Protein AF-A0A1V6UHQ2-F1 (afdb_monomer_lite)

Structure (mmCIF, N/CA/C/O backbone):
data_AF-A0A1V6UHQ2-F1
#
_entry.id   AF-A0A1V6UHQ2-F1
#
loop_
_atom_site.group_PDB
_atom_site.id
_atom_site.type_symbol
_atom_site.label_atom_id
_atom_site.label_alt_id
_atom_site.label_comp_id
_atom_site.label_asym_id
_atom_site.label_entity_id
_atom_site.label_seq_id
_atom_site.pdbx_PDB_ins_code
_atom_site.Cartn_x
_atom_site.Cartn_y
_atom_site.Cartn_z
_atom_site.occupancy
_atom_site.B_iso_or_equiv
_atom_site.auth_seq_id
_atom_site.auth_comp_id
_atom_site.auth_asym_id
_atom_site.auth_atom_id
_atom_site.pdbx_PDB_model_num
ATOM 1 N N . MET A 1 1 ? 16.441 9.056 -18.771 1.00 58.69 1 MET A N 1
ATOM 2 C CA . MET A 1 1 ? 16.813 8.701 -17.380 1.00 58.69 1 MET A CA 1
ATOM 3 C C . MET A 1 1 ? 15.833 9.233 -16.331 1.00 58.69 1 MET A C 1
ATOM 5 O O . MET A 1 1 ? 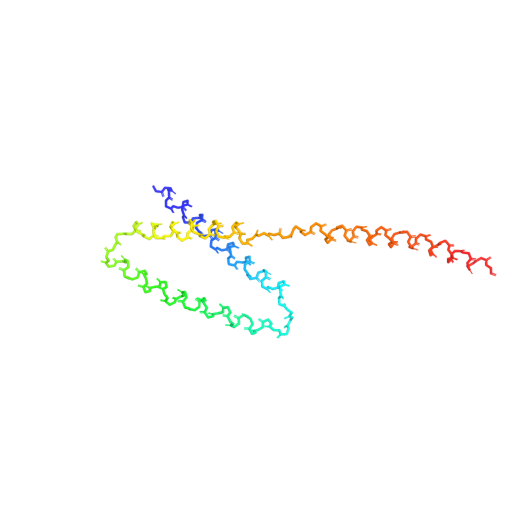15.504 8.477 -15.429 1.00 58.69 1 MET A O 1
ATOM 9 N N . GLY A 1 2 ? 15.280 10.449 -16.460 1.00 74.25 2 GLY A N 1
ATOM 10 C CA . GLY A 1 2 ? 14.317 10.991 -15.479 1.00 74.25 2 GLY A CA 1
ATOM 11 C C . GLY A 1 2 ? 13.002 10.206 -15.317 1.00 74.25 2 GLY A C 1
ATOM 12 O O . GLY A 1 2 ? 12.503 10.077 -14.206 1.00 74.25 2 GLY A O 1
ATOM 13 N N . THR A 1 3 ? 12.472 9.599 -16.383 1.00 75.50 3 THR A N 1
ATOM 14 C CA . THR A 1 3 ? 11.174 8.892 -16.360 1.00 75.50 3 THR A CA 1
ATOM 15 C C . THR A 1 3 ? 11.133 7.699 -15.397 1.00 75.50 3 THR A C 1
ATOM 17 O O . THR A 1 3 ? 10.115 7.464 -14.755 1.00 75.50 3 THR A O 1
ATOM 20 N N . ILE A 1 4 ? 12.239 6.959 -15.256 1.00 78.56 4 ILE A N 1
ATOM 21 C CA . ILE A 1 4 ? 12.312 5.795 -14.357 1.00 78.56 4 ILE A CA 1
ATOM 22 C C . ILE A 1 4 ? 12.332 6.252 -12.889 1.00 78.56 4 ILE A C 1
ATOM 24 O O . ILE A 1 4 ? 11.714 5.624 -12.035 1.00 78.56 4 ILE A O 1
ATOM 28 N N . ILE A 1 5 ? 13.014 7.366 -12.606 1.00 81.81 5 ILE A N 1
ATOM 29 C CA . ILE A 1 5 ? 13.131 7.944 -11.261 1.00 81.81 5 ILE A CA 1
ATOM 30 C C . ILE A 1 5 ? 11.777 8.497 -10.817 1.00 81.81 5 ILE A C 1
ATOM 32 O O . ILE A 1 5 ? 11.299 8.143 -9.744 1.00 81.81 5 ILE A O 1
ATOM 36 N N . VAL A 1 6 ? 11.115 9.283 -11.672 1.00 82.81 6 VAL A N 1
ATOM 37 C CA . VAL A 1 6 ? 9.765 9.805 -11.400 1.00 82.81 6 VAL A CA 1
ATOM 38 C C . VAL A 1 6 ? 8.775 8.658 -11.177 1.00 82.81 6 VAL A C 1
ATOM 40 O O . VAL A 1 6 ? 8.005 8.696 -10.222 1.00 82.81 6 VAL A O 1
ATOM 43 N N . GLY A 1 7 ? 8.846 7.596 -11.989 1.00 79.50 7 GLY A N 1
ATOM 44 C CA . GLY A 1 7 ? 8.021 6.401 -11.799 1.00 79.50 7 GLY A CA 1
ATOM 45 C C . GLY A 1 7 ? 8.259 5.700 -10.457 1.00 79.50 7 GLY A C 1
ATOM 46 O O . GLY A 1 7 ? 7.303 5.291 -9.804 1.00 79.50 7 GLY A O 1
ATOM 47 N N . ARG A 1 8 ? 9.515 5.599 -10.003 1.00 80.62 8 ARG A N 1
ATOM 48 C CA . ARG A 1 8 ? 9.866 5.001 -8.701 1.00 80.62 8 ARG A CA 1
ATOM 49 C C . ARG A 1 8 ? 9.407 5.854 -7.520 1.00 80.62 8 ARG A C 1
ATOM 51 O O . ARG A 1 8 ? 8.898 5.300 -6.551 1.00 80.62 8 ARG A O 1
ATOM 58 N N . VAL A 1 9 ? 9.541 7.176 -7.618 1.00 85.62 9 VAL A N 1
ATOM 59 C CA . VAL A 1 9 ? 9.057 8.113 -6.592 1.00 85.62 9 VAL A CA 1
ATOM 60 C C . VAL A 1 9 ? 7.539 8.014 -6.461 1.00 85.62 9 VAL A C 1
ATOM 62 O O . VAL A 1 9 ? 7.025 7.864 -5.356 1.00 85.62 9 VAL A O 1
ATOM 65 N N . LEU A 1 10 ? 6.822 8.020 -7.586 1.00 83.56 10 LEU A N 1
ATOM 66 C CA . LEU A 1 10 ? 5.362 7.968 -7.596 1.00 83.56 10 LEU A CA 1
ATOM 67 C C . LEU A 1 10 ? 4.826 6.608 -7.118 1.00 83.56 10 LEU A C 1
ATOM 69 O O . LEU A 1 10 ? 3.871 6.560 -6.345 1.00 83.56 10 LEU A O 1
ATOM 73 N N . GLN A 1 11 ? 5.480 5.508 -7.506 1.00 78.31 11 GLN A N 1
ATOM 74 C CA . GLN A 1 11 ? 5.153 4.166 -7.016 1.00 78.31 11 GLN A CA 1
ATOM 75 C C . GLN A 1 11 ? 5.386 4.038 -5.504 1.00 78.31 11 GLN A C 1
ATOM 77 O O . GLN A 1 11 ? 4.536 3.488 -4.807 1.00 78.31 11 GLN A O 1
ATOM 82 N N . GLY A 1 12 ? 6.507 4.555 -4.992 1.00 82.50 12 GLY A N 1
ATOM 83 C CA . GLY A 1 12 ? 6.808 4.534 -3.559 1.00 82.50 12 GLY A CA 1
ATOM 84 C C . GLY A 1 12 ? 5.807 5.352 -2.744 1.00 82.50 12 GLY A C 1
ATOM 85 O O . GLY A 1 12 ? 5.324 4.885 -1.715 1.00 82.50 12 GLY A O 1
ATOM 86 N N . PHE A 1 13 ? 5.433 6.532 -3.244 1.00 87.50 13 PHE A N 1
ATOM 87 C CA . PHE A 1 13 ? 4.457 7.399 -2.586 1.00 87.50 13 PHE A CA 1
ATOM 88 C C . PHE A 1 13 ? 3.063 6.760 -2.528 1.00 87.50 13 PHE A C 1
ATOM 90 O O . PHE A 1 13 ? 2.417 6.773 -1.482 1.00 87.50 13 PHE A O 1
ATOM 97 N N . GLY A 1 14 ? 2.620 6.144 -3.629 1.00 82.81 14 GLY A N 1
ATOM 98 C CA . GLY A 1 14 ? 1.345 5.428 -3.675 1.00 82.81 14 GLY A CA 1
ATOM 99 C C . GLY A 1 14 ? 1.325 4.188 -2.778 1.00 82.81 14 GLY A C 1
ATOM 100 O O . GLY A 1 14 ? 0.399 4.021 -1.991 1.00 82.81 14 GLY A O 1
ATOM 101 N N . GLY A 1 15 ? 2.357 3.342 -2.860 1.00 83.69 15 GLY A N 1
ATOM 102 C CA . GLY A 1 15 ? 2.434 2.105 -2.078 1.00 83.69 15 GLY A CA 1
ATOM 103 C C . GLY A 1 15 ? 2.484 2.357 -0.571 1.00 83.69 15 GLY A C 1
ATOM 104 O O . GLY A 1 15 ? 1.693 1.781 0.171 1.00 83.69 15 GLY A O 1
ATOM 105 N N . GLY A 1 16 ? 3.358 3.265 -0.124 1.00 85.12 16 GLY A N 1
ATOM 106 C CA . GLY A 1 16 ? 3.478 3.602 1.296 1.00 85.12 16 GLY A CA 1
ATOM 107 C C . GLY A 1 16 ? 2.245 4.322 1.845 1.00 85.12 16 GLY A C 1
ATOM 108 O O . GLY A 1 16 ? 1.792 4.013 2.942 1.00 85.12 16 GLY A O 1
ATOM 109 N N . GLY A 1 17 ? 1.659 5.247 1.076 1.00 85.38 17 GLY A N 1
ATOM 110 C CA . GLY A 1 17 ? 0.461 5.973 1.504 1.00 85.38 17 GLY A CA 1
ATOM 111 C C . GLY A 1 17 ? -0.749 5.060 1.708 1.00 85.38 17 GLY A C 1
ATOM 112 O O . GLY A 1 17 ? -1.470 5.212 2.691 1.00 85.38 17 GLY A O 1
ATOM 113 N N . ILE A 1 18 ? -0.952 4.087 0.815 1.00 83.56 18 ILE A N 1
ATOM 114 C CA . ILE A 1 18 ? -2.058 3.126 0.923 1.00 83.56 18 ILE A CA 1
ATOM 115 C C . ILE A 1 18 ? -1.858 2.194 2.121 1.00 83.56 18 ILE A C 1
ATOM 117 O O . ILE A 1 18 ? -2.799 2.005 2.890 1.00 83.56 18 ILE A O 1
ATOM 121 N N . ASP A 1 19 ? -0.653 1.652 2.309 1.00 84.19 19 ASP A N 1
ATOM 122 C CA . ASP A 1 19 ? -0.367 0.732 3.417 1.00 84.19 19 ASP A CA 1
ATOM 123 C C . ASP A 1 19 ? -0.609 1.394 4.785 1.00 84.19 19 ASP A C 1
ATOM 125 O O . ASP A 1 19 ? -1.295 0.841 5.648 1.00 84.19 19 ASP A O 1
ATOM 129 N N . LEU A 1 20 ? -0.160 2.646 4.942 1.00 87.94 20 LEU A N 1
ATOM 130 C CA . LEU A 1 20 ? -0.408 3.428 6.154 1.00 87.94 20 LEU A CA 1
ATOM 131 C C . LEU A 1 20 ? -1.894 3.741 6.360 1.00 87.94 20 LEU A C 1
ATOM 133 O O . LEU A 1 20 ? -2.397 3.603 7.474 1.00 87.94 20 LEU A O 1
ATOM 137 N N . LEU A 1 21 ? -2.617 4.141 5.308 1.00 84.56 21 LEU A N 1
ATOM 138 C CA . LEU A 1 21 ? -4.054 4.422 5.405 1.00 84.56 21 LEU A CA 1
ATOM 139 C C . LEU A 1 21 ? -4.847 3.186 5.841 1.00 84.56 21 LEU A C 1
ATOM 141 O O . LEU A 1 21 ? -5.746 3.308 6.672 1.00 84.56 21 LEU A O 1
ATOM 145 N N . VAL A 1 22 ? -4.500 2.001 5.330 1.00 82.88 22 VAL A N 1
ATOM 146 C CA . VAL A 1 22 ? -5.134 0.737 5.734 1.00 82.88 22 VAL A CA 1
ATOM 147 C C . VAL A 1 22 ? -4.920 0.474 7.224 1.00 82.88 22 VAL A C 1
ATOM 149 O O . VAL A 1 22 ? -5.881 0.165 7.928 1.00 82.88 22 VAL A O 1
ATOM 152 N N . GLN A 1 23 ? -3.695 0.648 7.725 1.00 82.62 23 GLN A N 1
ATOM 153 C CA . GLN A 1 23 ? -3.398 0.462 9.149 1.00 82.62 23 GLN A CA 1
ATOM 154 C C . GLN A 1 23 ? -4.131 1.478 10.038 1.00 82.62 23 GLN A C 1
ATOM 156 O O . GLN A 1 23 ? -4.607 1.114 11.113 1.00 82.62 23 GLN A O 1
ATOM 161 N N . VAL A 1 24 ? -4.263 2.732 9.589 1.00 85.69 24 VAL A N 1
ATOM 162 C CA . VAL A 1 24 ? -5.002 3.782 10.311 1.00 85.69 24 VAL A CA 1
ATOM 163 C C . VAL A 1 24 ? -6.498 3.475 10.367 1.00 85.69 24 VAL A C 1
ATOM 165 O O . VAL A 1 24 ? -7.082 3.536 11.444 1.00 85.69 24 VAL A O 1
ATOM 168 N N . ILE A 1 25 ? -7.115 3.103 9.241 1.00 82.69 25 ILE A N 1
ATOM 169 C CA . ILE A 1 25 ? -8.540 2.736 9.196 1.00 82.69 25 ILE A CA 1
ATOM 170 C C . ILE A 1 25 ? -8.801 1.519 10.085 1.00 82.69 25 ILE A C 1
ATOM 172 O O . ILE A 1 25 ? -9.770 1.499 10.837 1.00 82.69 25 ILE A O 1
ATOM 176 N N . LEU A 1 26 ? -7.919 0.518 10.041 1.00 78.44 26 LEU A N 1
ATOM 177 C CA . LEU A 1 26 ? -8.036 -0.656 10.899 1.00 78.44 26 LEU A CA 1
ATOM 178 C C . LEU A 1 26 ? -7.945 -0.271 12.381 1.00 78.44 26 LEU A C 1
ATOM 180 O O . LEU A 1 26 ? -8.746 -0.740 13.182 1.00 78.44 26 LEU A O 1
ATOM 184 N N . ALA A 1 27 ? -7.010 0.613 12.737 1.00 77.69 27 ALA A N 1
ATOM 185 C CA . ALA A 1 27 ? -6.852 1.098 14.103 1.00 77.69 27 ALA A CA 1
ATOM 186 C C . ALA A 1 27 ? -8.066 1.895 14.610 1.00 77.69 27 ALA A C 1
ATOM 188 O O . ALA A 1 27 ? -8.335 1.849 15.807 1.00 77.69 27 ALA A O 1
ATOM 189 N N . ASP A 1 28 ? -8.780 2.596 13.726 1.00 78.75 28 ASP A N 1
ATOM 190 C CA . ASP A 1 28 ? -10.024 3.309 14.049 1.00 78.75 28 ASP A CA 1
ATOM 191 C C . ASP A 1 28 ? -11.226 2.352 14.170 1.00 78.75 28 ASP A C 1
ATOM 193 O O . ASP A 1 28 ? -12.125 2.568 14.979 1.00 78.75 28 ASP A O 1
ATOM 197 N N . MET A 1 29 ? -11.231 1.255 13.403 1.00 74.00 29 MET A N 1
ATOM 198 C CA . MET A 1 29 ? -12.307 0.259 13.433 1.00 74.00 29 MET A CA 1
ATOM 199 C C . MET A 1 29 ? -12.201 -0.761 14.577 1.00 74.00 29 MET A C 1
ATOM 201 O O . MET A 1 29 ? -13.232 -1.263 15.021 1.00 74.00 29 MET A O 1
ATOM 205 N N . THR A 1 30 ? -10.996 -1.112 15.040 1.00 65.62 30 THR A N 1
ATOM 206 C CA . THR A 1 30 ? -10.803 -2.170 16.052 1.00 65.62 30 THR A CA 1
ATOM 207 C C . THR A 1 30 ? -10.636 -1.606 17.465 1.00 65.62 30 THR A C 1
ATOM 209 O O . THR A 1 30 ? -9.739 -0.800 17.716 1.00 65.62 30 THR A O 1
ATOM 212 N N . THR A 1 31 ? -11.429 -2.092 18.418 1.00 59.78 31 THR A N 1
ATOM 213 C CA . THR A 1 31 ? -11.265 -1.851 19.863 1.00 59.78 31 THR A CA 1
ATOM 214 C C . THR A 1 31 ? -10.025 -2.572 20.429 1.00 59.78 31 THR A C 1
ATOM 216 O O . THR A 1 31 ? -9.568 -3.579 19.888 1.00 59.78 31 THR A O 1
ATOM 219 N N . LEU A 1 32 ? -9.455 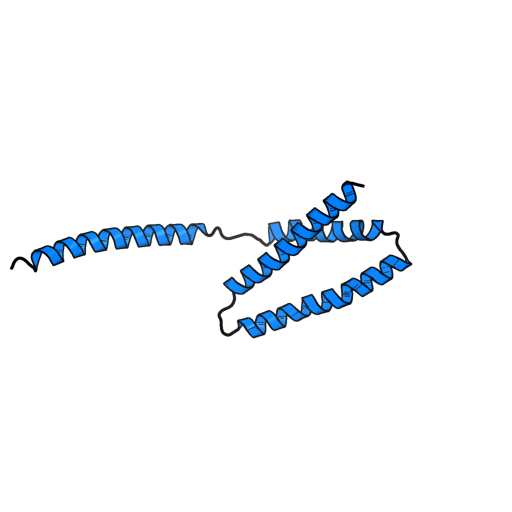-2.049 21.529 1.00 59.38 32 LEU A N 1
ATOM 220 C CA . LEU A 1 32 ? -8.156 -2.442 22.124 1.00 59.38 32 LEU A CA 1
ATOM 221 C C . LEU A 1 32 ? -7.956 -3.953 22.372 1.00 59.38 32 LEU A C 1
ATOM 223 O O . LEU A 1 32 ? -6.813 -4.404 22.386 1.00 59.38 32 LEU A O 1
ATOM 227 N N . GLU A 1 33 ? -9.031 -4.719 22.548 1.00 65.12 33 GLU A N 1
ATOM 228 C CA . GLU A 1 33 ? -8.987 -6.141 22.912 1.00 65.12 33 GLU A CA 1
ATOM 229 C C . GLU A 1 33 ? -8.797 -7.078 21.703 1.00 65.12 33 GLU A C 1
ATOM 231 O O . GLU A 1 33 ? -8.072 -8.066 21.792 1.00 65.12 33 GLU A O 1
ATOM 236 N N . GLU A 1 34 ? -9.345 -6.739 20.530 1.00 66.75 34 GLU A N 1
ATOM 237 C CA . GLU A 1 34 ? -9.261 -7.590 19.327 1.00 66.75 34 GLU A CA 1
ATOM 238 C C . GLU A 1 34 ? -8.105 -7.207 18.387 1.00 66.75 34 GLU A C 1
ATOM 240 O O . GLU A 1 34 ? -7.807 -7.910 17.416 1.00 66.75 34 GLU A O 1
ATOM 245 N N . ARG A 1 35 ? -7.418 -6.096 18.677 1.00 62.69 35 ARG A N 1
ATOM 246 C CA . ARG A 1 35 ? -6.376 -5.502 17.826 1.00 62.69 35 ARG A CA 1
ATOM 247 C C . ARG A 1 35 ? -5.254 -6.489 17.476 1.00 62.69 35 ARG A C 1
ATOM 249 O O . ARG A 1 35 ? -4.774 -6.487 16.349 1.00 62.69 35 ARG A O 1
ATOM 256 N N . SER A 1 36 ? -4.874 -7.364 18.409 1.00 65.06 36 SER A N 1
ATOM 257 C CA . SER A 1 36 ? -3.871 -8.422 18.187 1.00 65.06 36 SER A CA 1
ATOM 258 C C . SER A 1 36 ? -4.342 -9.470 17.168 1.00 65.06 36 SER A C 1
ATOM 260 O O . SER A 1 36 ? -3.611 -9.819 16.240 1.00 65.06 36 SER A O 1
ATOM 262 N N . THR A 1 37 ? -5.594 -9.917 17.281 1.00 75.50 37 THR A N 1
ATOM 263 C CA . THR A 1 37 ? -6.183 -10.933 16.399 1.00 75.50 37 THR A CA 1
ATOM 264 C C . THR A 1 37 ? -6.353 -10.404 14.975 1.00 75.50 37 THR A C 1
ATOM 266 O O . THR A 1 37 ? -6.004 -11.093 14.014 1.00 75.50 37 THR A O 1
ATOM 269 N N . TYR A 1 38 ? -6.813 -9.158 14.819 1.00 70.88 38 TYR A N 1
ATOM 270 C CA . TYR A 1 38 ? -6.956 -8.529 13.500 1.00 70.88 38 TYR A CA 1
ATOM 271 C C . TYR A 1 38 ? -5.613 -8.218 12.837 1.00 70.88 38 TYR A C 1
ATOM 273 O O . TYR A 1 38 ? -5.469 -8.423 11.631 1.00 70.88 38 TYR A O 1
ATOM 281 N N . LEU A 1 39 ? -4.608 -7.786 13.603 1.00 74.25 39 LEU A N 1
ATOM 282 C CA . LEU A 1 39 ? -3.249 -7.623 13.079 1.00 74.25 39 LEU A CA 1
ATOM 283 C C . LEU A 1 39 ? -2.646 -8.970 12.651 1.00 74.25 39 LEU A C 1
ATOM 285 O O . LEU A 1 39 ? -1.992 -9.039 11.610 1.00 74.25 39 LEU A O 1
ATOM 289 N N . GLY A 1 40 ? -2.924 -10.049 13.389 1.00 77.06 40 GLY A N 1
ATOM 290 C CA . GLY A 1 40 ? -2.542 -11.411 13.008 1.00 77.06 40 GLY A CA 1
ATOM 291 C C . GLY A 1 40 ? -3.202 -11.880 11.707 1.00 77.06 40 GLY A C 1
ATOM 292 O O . GLY A 1 40 ? -2.531 -12.438 10.841 1.00 77.06 40 GLY A O 1
ATOM 293 N N . LEU A 1 41 ? -4.493 -11.593 11.518 1.00 79.50 41 LEU A N 1
ATOM 294 C CA . LEU A 1 41 ? -5.212 -11.902 10.274 1.00 79.50 41 LEU A CA 1
ATOM 295 C C . LEU A 1 41 ? -4.681 -11.099 9.079 1.00 79.50 41 LEU A C 1
ATOM 297 O O . LEU A 1 41 ? -4.529 -11.656 7.993 1.00 79.50 41 LEU A O 1
ATOM 301 N N . MET A 1 42 ? -4.340 -9.823 9.275 1.00 80.31 42 MET A N 1
ATOM 302 C CA . MET A 1 42 ? -3.737 -8.981 8.232 1.00 80.31 42 MET A CA 1
ATOM 303 C C . MET A 1 42 ? -2.308 -9.400 7.864 1.00 80.31 42 MET A C 1
ATOM 305 O O . MET A 1 42 ? -1.858 -9.140 6.748 1.00 80.31 42 MET A O 1
ATOM 309 N N . ALA A 1 43 ? -1.594 -10.096 8.751 1.00 82.06 43 ALA A N 1
ATOM 310 C CA . ALA A 1 43 ? -0.270 -10.623 8.439 1.00 82.06 43 ALA A CA 1
ATOM 311 C C . ALA A 1 43 ? -0.312 -11.744 7.384 1.00 82.06 43 ALA A C 1
ATOM 313 O O . ALA A 1 43 ? 0.665 -11.931 6.663 1.00 82.06 43 ALA A O 1
ATOM 314 N N . ILE A 1 44 ? -1.437 -12.459 7.249 1.00 86.81 44 ILE A N 1
ATOM 315 C CA . ILE A 1 44 ? -1.601 -13.565 6.292 1.00 86.81 44 ILE A CA 1
ATOM 316 C C . ILE A 1 44 ? -1.452 -13.085 4.836 1.00 86.81 44 ILE A C 1
ATOM 318 O O . ILE A 1 44 ? -0.550 -13.573 4.151 1.00 86.81 44 ILE A O 1
ATOM 322 N N . PRO A 1 45 ? -2.262 -12.133 4.327 1.00 85.50 45 PRO A N 1
ATOM 323 C CA . PRO A 1 45 ? -2.109 -11.644 2.958 1.00 85.50 45 PRO A CA 1
ATOM 324 C C . PRO A 1 45 ? -0.756 -10.957 2.732 1.00 85.50 45 PRO A C 1
ATOM 326 O O . PRO A 1 45 ? -0.175 -11.122 1.660 1.00 85.50 45 PRO A O 1
ATOM 329 N N . SER A 1 46 ? -0.208 -10.265 3.735 1.00 83.81 46 SER A N 1
ATOM 330 C CA . SER A 1 46 ? 1.125 -9.649 3.653 1.00 83.81 46 SER A CA 1
ATOM 331 C C . SER A 1 46 ? 2.243 -10.689 3.524 1.00 83.81 46 SER A C 1
ATOM 333 O O . SER A 1 46 ? 3.145 -10.537 2.698 1.00 83.81 46 SER A O 1
ATOM 335 N N . ALA A 1 47 ? 2.170 -11.789 4.276 1.00 87.94 47 ALA A N 1
ATOM 336 C CA . ALA A 1 47 ? 3.113 -12.899 4.172 1.00 87.94 47 ALA A CA 1
ATOM 337 C C . ALA A 1 47 ? 3.004 -13.609 2.815 1.00 87.94 47 ALA A C 1
ATOM 339 O O . ALA A 1 47 ? 4.021 -13.864 2.169 1.00 87.94 47 ALA A O 1
ATOM 340 N N . VAL A 1 48 ? 1.779 -13.862 2.341 1.00 91.06 48 VAL A N 1
ATOM 341 C CA . VAL A 1 48 ? 1.535 -14.430 1.005 1.00 91.06 48 VAL A CA 1
ATOM 342 C C . VAL A 1 48 ? 2.100 -13.512 -0.079 1.00 91.06 48 VAL A C 1
ATOM 344 O O . VAL A 1 48 ? 2.780 -13.989 -0.986 1.00 91.06 48 VAL A O 1
ATOM 347 N N . GLY A 1 49 ? 1.893 -12.198 0.039 1.00 85.88 49 GLY A N 1
ATOM 348 C CA . GLY A 1 49 ? 2.463 -11.197 -0.860 1.00 85.88 49 GLY A CA 1
ATOM 349 C C . GLY A 1 49 ? 3.992 -11.238 -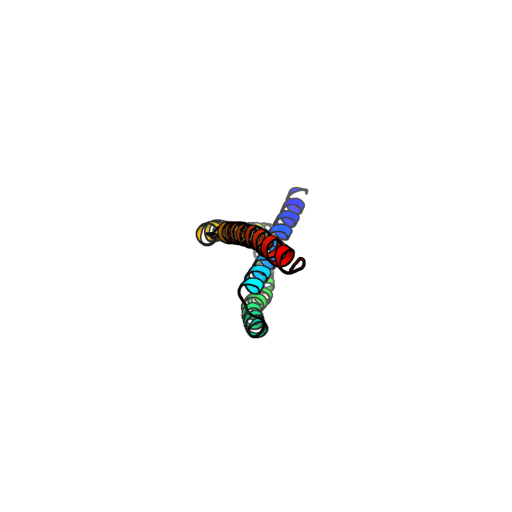0.889 1.00 85.88 49 GLY A C 1
ATOM 350 O O . GLY A 1 49 ? 4.580 -11.276 -1.970 1.00 85.88 49 GLY A O 1
ATOM 351 N N . ASN A 1 50 ? 4.638 -11.326 0.276 1.00 87.56 50 ASN A N 1
ATOM 352 C CA . ASN A 1 50 ? 6.097 -11.410 0.386 1.00 87.56 50 ASN A CA 1
ATOM 353 C C . ASN A 1 50 ? 6.686 -12.693 -0.215 1.00 87.56 50 ASN A C 1
ATOM 355 O O . ASN A 1 50 ? 7.828 -12.671 -0.663 1.00 87.56 50 ASN A O 1
ATOM 359 N N . ILE A 1 51 ? 5.928 -13.791 -0.255 1.00 89.44 51 ILE A N 1
ATOM 360 C CA . ILE A 1 51 ? 6.348 -15.054 -0.887 1.00 89.44 51 ILE A CA 1
ATOM 361 C C . ILE A 1 51 ? 6.068 -15.028 -2.401 1.00 89.44 51 ILE A C 1
ATOM 363 O O . ILE A 1 51 ? 6.886 -15.468 -3.215 1.00 89.44 51 ILE A O 1
ATOM 367 N N . MET A 1 52 ? 4.926 -14.466 -2.801 1.00 86.88 52 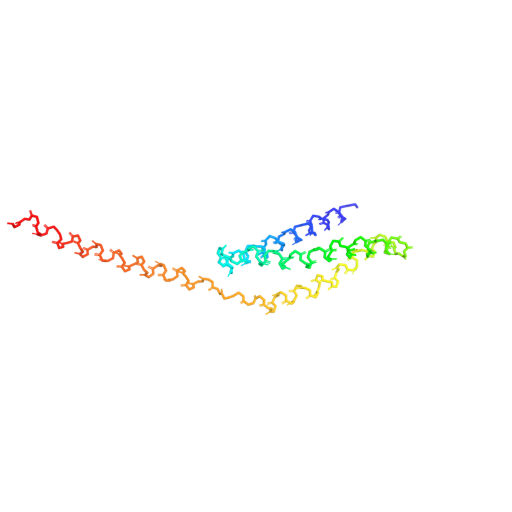MET A N 1
ATOM 368 C CA . MET A 1 52 ? 4.513 -14.345 -4.202 1.00 86.88 52 MET A CA 1
ATOM 369 C C . MET A 1 52 ? 5.393 -13.356 -4.977 1.00 86.88 52 MET A C 1
ATOM 371 O O . MET A 1 52 ? 5.764 -13.632 -6.114 1.00 86.88 52 MET A O 1
ATOM 375 N N . CYS A 1 53 ? 5.778 -12.232 -4.370 1.00 81.94 53 CYS A N 1
ATOM 376 C CA . CYS A 1 53 ? 6.555 -11.172 -5.016 1.00 81.94 53 CYS A CA 1
ATOM 377 C C . CYS A 1 53 ? 7.913 -11.643 -5.596 1.00 81.94 53 CYS A C 1
ATOM 379 O O . CYS A 1 53 ? 8.141 -11.430 -6.791 1.00 81.94 53 CYS A O 1
ATOM 381 N N . PRO A 1 54 ? 8.800 -12.330 -4.845 1.00 83.12 54 PRO A N 1
ATOM 382 C CA . PRO A 1 54 ? 10.059 -12.848 -5.381 1.00 83.12 54 PRO A CA 1
ATOM 383 C C . PRO A 1 54 ? 9.844 -13.979 -6.388 1.00 83.12 54 PRO A C 1
ATOM 385 O O . PRO A 1 54 ? 10.577 -14.051 -7.368 1.00 83.12 54 PRO A O 1
ATOM 388 N N . THR A 1 55 ? 8.821 -14.817 -6.204 1.00 82.94 55 THR A N 1
ATOM 389 C CA . THR A 1 55 ? 8.490 -15.902 -7.144 1.00 82.94 55 THR A CA 1
ATOM 390 C C . THR A 1 55 ? 8.092 -15.342 -8.510 1.00 82.94 55 THR A C 1
ATOM 392 O O . THR A 1 55 ? 8.612 -15.748 -9.550 1.00 82.94 55 THR A O 1
ATOM 395 N N . VAL A 1 56 ? 7.210 -14.345 -8.501 1.00 78.88 56 VAL A N 1
ATOM 396 C CA . VAL A 1 56 ? 6.756 -13.645 -9.701 1.00 78.88 56 VAL A CA 1
ATOM 397 C C . VAL A 1 56 ? 7.909 -12.845 -10.322 1.00 78.88 56 VAL A C 1
ATOM 399 O O . VAL A 1 56 ? 8.135 -12.929 -11.527 1.00 78.88 56 VAL A O 1
ATOM 402 N N . GLY A 1 57 ? 8.702 -12.136 -9.513 1.00 71.38 57 GLY A N 1
ATOM 403 C CA . GLY A 1 57 ? 9.884 -11.400 -9.975 1.00 71.38 57 GLY A CA 1
ATOM 404 C C . GLY A 1 57 ? 10.966 -12.292 -10.599 1.00 71.38 57 GLY A C 1
ATOM 405 O O . GLY A 1 57 ? 11.564 -11.908 -11.606 1.00 71.38 57 GLY A O 1
ATOM 406 N N . ALA A 1 58 ? 11.180 -13.493 -10.056 1.00 73.12 58 ALA A N 1
ATOM 407 C CA . ALA A 1 58 ? 12.133 -14.471 -10.575 1.00 73.12 58 ALA A CA 1
ATOM 408 C C . ALA A 1 58 ? 11.704 -15.010 -11.945 1.00 73.12 58 ALA A C 1
ATOM 410 O O . ALA A 1 58 ? 12.506 -15.006 -12.877 1.00 73.12 58 ALA A O 1
ATOM 411 N N . LEU A 1 59 ? 10.429 -15.385 -12.097 1.00 72.12 59 LEU A N 1
ATOM 412 C CA . LEU A 1 59 ? 9.873 -15.832 -13.379 1.00 72.12 59 LEU A CA 1
ATOM 413 C C . LEU A 1 59 ? 9.952 -14.736 -14.448 1.00 72.12 59 LEU A C 1
ATOM 415 O O . LEU A 1 59 ? 10.322 -15.006 -15.592 1.00 72.12 59 LEU A O 1
ATOM 419 N N . PHE A 1 60 ? 9.663 -13.485 -14.081 1.00 67.81 60 PHE A N 1
ATOM 420 C CA . PHE A 1 60 ? 9.786 -12.368 -15.015 1.00 67.81 60 PHE A CA 1
ATOM 421 C C . PHE A 1 60 ? 11.236 -12.105 -15.431 1.00 67.81 60 PHE A C 1
ATOM 423 O O . PHE A 1 60 ? 11.463 -11.841 -16.605 1.00 67.81 60 PHE A O 1
ATOM 430 N N . SER A 1 61 ? 12.215 -12.241 -14.530 1.00 65.25 61 SER A N 1
ATOM 431 C CA . SER A 1 61 ? 13.641 -12.065 -14.855 1.00 65.25 61 SER A CA 1
ATOM 432 C C . SER A 1 61 ? 14.140 -13.051 -15.923 1.00 65.25 61 SER A C 1
ATOM 434 O O . SER A 1 61 ? 14.975 -12.700 -16.755 1.00 65.25 61 SER A O 1
ATOM 436 N N . THR A 1 62 ? 13.606 -14.277 -15.936 1.00 63.41 62 THR A N 1
ATOM 437 C CA . THR A 1 62 ? 14.026 -15.328 -16.877 1.00 63.41 62 THR A CA 1
ATOM 438 C C . THR A 1 62 ? 13.374 -15.203 -18.259 1.00 63.41 62 THR A C 1
ATOM 440 O O . THR A 1 62 ? 14.005 -15.556 -19.252 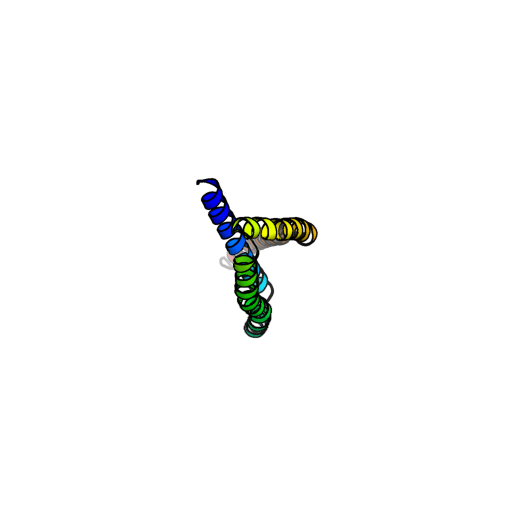1.00 63.41 62 THR A O 1
ATOM 443 N N . TYR A 1 63 ? 12.139 -14.692 -18.349 1.00 62.12 63 TYR A N 1
ATOM 444 C CA . TYR A 1 63 ? 11.353 -14.697 -19.597 1.00 62.12 63 TYR A CA 1
ATOM 445 C C . TYR A 1 63 ? 11.049 -13.310 -20.187 1.00 62.12 63 TYR A C 1
ATOM 447 O O . TYR A 1 63 ? 10.731 -13.217 -21.372 1.00 62.12 63 TYR A O 1
ATOM 455 N N . ALA A 1 64 ? 11.131 -12.225 -19.410 1.00 54.88 64 ALA A N 1
ATOM 456 C CA . ALA A 1 64 ? 10.676 -10.904 -19.834 1.00 54.88 64 ALA A CA 1
ATOM 457 C C . ALA A 1 64 ? 11.669 -9.795 -19.451 1.00 54.88 64 ALA A C 1
ATOM 459 O O . ALA A 1 64 ? 12.035 -9.596 -18.298 1.00 54.88 64 ALA A O 1
ATOM 460 N N . SER A 1 65 ? 12.081 -9.004 -20.439 1.00 61.00 65 SER A N 1
ATOM 461 C CA . SER A 1 65 ? 12.923 -7.824 -20.231 1.00 61.00 65 SER A CA 1
ATOM 462 C C . SER A 1 65 ? 12.328 -6.876 -19.170 1.00 61.00 65 SER A C 1
ATOM 464 O O . SER A 1 65 ? 11.116 -6.671 -19.124 1.00 61.00 65 SER A O 1
ATOM 466 N N . TRP A 1 66 ? 13.191 -6.247 -18.353 1.00 62.47 66 TRP A N 1
ATOM 467 C CA . TRP A 1 66 ? 12.919 -5.340 -17.207 1.00 62.47 66 TRP A CA 1
ATOM 468 C C . TRP A 1 66 ? 11.735 -4.352 -17.353 1.00 62.47 66 TRP A C 1
ATOM 470 O O . TRP A 1 66 ? 11.168 -3.886 -16.365 1.00 62.47 66 TRP A O 1
ATOM 480 N N . ARG A 1 67 ? 11.324 -4.039 -18.587 1.00 63.00 67 ARG A N 1
ATOM 481 C CA . ARG A 1 67 ? 10.188 -3.167 -18.929 1.00 63.00 67 ARG A CA 1
ATOM 482 C C . ARG A 1 67 ? 8.817 -3.787 -18.623 1.00 63.00 67 ARG A C 1
ATOM 484 O O . ARG A 1 67 ? 7.871 -3.042 -18.370 1.00 63.00 67 ARG A O 1
ATOM 491 N N . TRP A 1 68 ? 8.704 -5.115 -18.607 1.00 67.31 68 TRP A N 1
ATOM 492 C CA . TRP A 1 68 ? 7.442 -5.825 -18.359 1.00 67.31 68 TRP A CA 1
ATOM 493 C C . TRP A 1 68 ? 6.935 -5.684 -16.922 1.00 67.31 68 TRP A C 1
ATOM 495 O O . TRP A 1 68 ? 5.727 -5.656 -16.702 1.00 67.31 68 TRP A O 1
ATOM 505 N N . ILE A 1 69 ? 7.832 -5.467 -15.956 1.00 65.88 69 ILE A N 1
ATOM 506 C CA . ILE A 1 69 ? 7.458 -5.202 -14.559 1.00 65.88 69 ILE A CA 1
ATOM 507 C C . ILE A 1 69 ? 6.589 -3.937 -14.457 1.00 65.88 69 ILE A C 1
ATOM 509 O O . ILE A 1 69 ? 5.619 -3.911 -13.703 1.00 65.88 69 ILE A O 1
ATOM 513 N N . GLY A 1 70 ? 6.879 -2.898 -15.249 1.00 64.19 70 GLY A N 1
ATOM 514 C CA . GLY A 1 70 ? 6.053 -1.687 -15.296 1.00 64.19 70 GLY A CA 1
ATOM 515 C C . GLY A 1 70 ? 4.684 -1.930 -15.936 1.00 64.19 70 GLY A C 1
ATOM 516 O O . GLY A 1 70 ? 3.676 -1.440 -15.437 1.00 64.19 70 GLY A O 1
ATOM 517 N N . TRP A 1 71 ? 4.638 -2.738 -16.997 1.00 66.62 71 TRP A N 1
ATOM 518 C CA . TRP A 1 71 ? 3.399 -3.078 -17.701 1.00 66.62 71 TRP A CA 1
ATOM 519 C C . TRP A 1 71 ? 2.460 -3.967 -16.893 1.00 66.62 71 TRP A C 1
ATOM 521 O O . TRP A 1 71 ? 1.256 -3.811 -17.026 1.00 66.62 71 TRP A O 1
ATOM 531 N N . VAL A 1 72 ? 2.979 -4.849 -16.037 1.00 68.50 72 VAL A N 1
ATOM 532 C CA . VAL A 1 72 ? 2.153 -5.664 -15.133 1.00 68.50 72 VAL A CA 1
ATOM 533 C C . VAL A 1 72 ? 1.538 -4.813 -14.026 1.00 68.50 72 VAL A C 1
ATOM 535 O O . VAL A 1 72 ? 0.394 -5.039 -13.663 1.00 68.50 72 VAL A O 1
ATOM 538 N N . ASN A 1 73 ? 2.239 -3.798 -13.516 1.00 68.38 73 ASN A N 1
ATOM 539 C CA . ASN A 1 73 ? 1.694 -2.933 -12.464 1.00 68.38 73 ASN A CA 1
ATOM 540 C C . ASN A 1 73 ? 0.538 -2.037 -12.958 1.00 68.38 73 ASN A C 1
ATOM 542 O O . ASN A 1 73 ? -0.390 -1.775 -12.197 1.00 68.38 73 ASN A O 1
ATOM 546 N N . LEU A 1 74 ? 0.554 -1.594 -14.222 1.00 73.06 74 LEU A N 1
ATOM 547 C CA . LEU A 1 74 ? -0.483 -0.721 -14.795 1.00 73.06 74 LEU A CA 1
ATOM 548 C C . LEU A 1 74 ? -1.921 -1.280 -14.739 1.00 73.06 74 LEU A C 1
ATOM 550 O O . LEU A 1 74 ? -2.799 -0.525 -14.331 1.00 73.06 74 LEU A O 1
ATOM 554 N N . PRO A 1 75 ? -2.215 -2.540 -15.112 1.00 72.75 75 PRO A N 1
ATOM 555 C CA . PRO A 1 75 ? -3.556 -3.103 -14.989 1.00 72.75 75 PRO A CA 1
ATOM 556 C C . PRO A 1 75 ? -3.979 -3.276 -13.527 1.00 72.75 75 PRO A C 1
ATOM 558 O O . PRO A 1 75 ? -5.134 -3.014 -13.215 1.00 72.75 75 PRO A O 1
ATOM 561 N N . TRP A 1 76 ? -3.068 -3.612 -12.607 1.00 72.44 76 TRP A N 1
ATOM 562 C CA . TRP A 1 76 ? -3.393 -3.672 -11.174 1.00 72.44 76 TRP A CA 1
ATOM 563 C C . TRP A 1 76 ? -3.744 -2.292 -10.602 1.00 72.44 76 TRP A C 1
ATOM 565 O O . TRP A 1 76 ? -4.751 -2.154 -9.911 1.00 72.44 76 TRP A O 1
ATOM 575 N N . LEU A 1 77 ? -2.981 -1.251 -10.950 1.00 70.81 77 LEU A N 1
ATOM 576 C CA . LEU A 1 77 ? -3.303 0.140 -10.600 1.00 70.81 77 LEU A CA 1
ATOM 577 C C . LEU A 1 77 ? -4.587 0.625 -11.287 1.00 70.81 77 LEU A C 1
ATOM 579 O O . LEU A 1 77 ? -5.410 1.300 -10.667 1.00 70.81 77 LEU A O 1
ATOM 583 N N . GLY A 1 78 ? -4.768 0.270 -12.556 1.00 75.38 78 GLY A N 1
ATOM 584 C CA . GLY A 1 78 ? -5.914 0.649 -13.377 1.00 75.38 78 GLY A CA 1
ATOM 585 C C . GLY A 1 78 ? -7.220 -0.015 -12.951 1.00 75.38 78 GLY A C 1
ATOM 586 O O . GLY A 1 78 ? -8.268 0.594 -13.117 1.00 75.38 78 GLY A O 1
ATOM 587 N N . VAL A 1 79 ? -7.174 -1.214 -12.363 1.00 74.06 79 VAL A N 1
ATOM 588 C CA . VAL A 1 79 ? -8.338 -1.888 -11.762 1.00 74.06 79 VAL A CA 1
ATOM 589 C C . VAL A 1 79 ? -8.536 -1.451 -10.309 1.00 74.06 79 VAL A C 1
ATOM 591 O O . VAL A 1 79 ? -9.667 -1.223 -9.885 1.00 74.06 79 VAL A O 1
ATOM 594 N N . GLY A 1 80 ? -7.453 -1.265 -9.550 1.00 71.50 80 GLY A N 1
ATOM 595 C CA . GLY A 1 80 ? -7.515 -0.854 -8.146 1.00 71.50 80 GLY A CA 1
ATOM 596 C C . GLY A 1 80 ? -8.087 0.551 -7.951 1.00 71.50 80 GLY A C 1
ATOM 597 O O . GLY A 1 80 ? -8.926 0.759 -7.081 1.00 71.50 80 GLY A O 1
ATOM 598 N N . THR A 1 81 ? -7.700 1.510 -8.795 1.00 71.50 81 THR A N 1
ATOM 599 C CA . THR A 1 81 ? -8.143 2.913 -8.695 1.00 71.50 81 THR A CA 1
ATOM 600 C C . THR A 1 81 ? -9.665 3.092 -8.847 1.00 71.50 81 THR A C 1
ATOM 602 O O . THR A 1 81 ? -10.271 3.701 -7.965 1.00 71.50 81 THR A O 1
ATOM 605 N N . PRO A 1 82 ? -10.339 2.567 -9.893 1.00 72.31 82 PRO A N 1
ATOM 606 C CA . PRO A 1 82 ? -11.792 2.667 -10.009 1.00 72.31 82 PRO A CA 1
ATOM 607 C C . PRO A 1 82 ? -12.505 1.855 -8.928 1.00 72.31 82 PRO A C 1
ATOM 609 O O . PRO A 1 82 ? -13.539 2.296 -8.434 1.00 72.31 82 PRO A O 1
ATOM 612 N N . LEU A 1 83 ? -11.949 0.712 -8.511 1.00 71.88 83 LEU A N 1
ATOM 613 C CA . LEU A 1 83 ? -12.548 -0.097 -7.454 1.00 71.88 83 LEU A CA 1
ATOM 614 C C . LEU A 1 83 ? -12.543 0.648 -6.114 1.00 71.88 83 LEU A C 1
ATOM 616 O O . LEU A 1 83 ? -13.572 0.685 -5.443 1.00 71.88 83 LEU A O 1
ATOM 620 N N . VAL A 1 84 ? -11.436 1.318 -5.773 1.00 69.44 84 VAL A N 1
ATOM 621 C CA . VAL A 1 84 ? -11.359 2.207 -4.606 1.00 69.44 84 VAL A CA 1
ATOM 622 C C . VAL A 1 84 ? -12.332 3.372 -4.756 1.00 69.44 84 VAL A C 1
ATOM 624 O O . VAL A 1 84 ? -13.087 3.623 -3.835 1.00 69.44 84 VAL A O 1
ATOM 627 N N . ILE A 1 85 ? -12.406 4.052 -5.901 1.00 68.19 85 ILE A N 1
ATOM 628 C CA . ILE A 1 85 ? -13.342 5.183 -6.076 1.00 68.19 85 ILE A CA 1
ATOM 629 C C . ILE A 1 85 ? -14.813 4.748 -5.917 1.00 68.19 85 ILE A C 1
ATOM 631 O O . ILE A 1 85 ? -15.625 5.502 -5.379 1.00 68.19 85 ILE A O 1
ATOM 635 N N . ILE A 1 86 ? -15.163 3.537 -6.357 1.00 66.06 86 ILE A N 1
ATOM 636 C CA . ILE A 1 86 ? -16.530 3.006 -6.274 1.00 66.06 86 ILE A CA 1
ATOM 637 C C . ILE A 1 86 ? -16.865 2.524 -4.854 1.00 66.06 86 ILE A C 1
ATOM 639 O O . ILE A 1 86 ? -17.947 2.831 -4.349 1.00 66.06 86 ILE A O 1
ATOM 643 N N . PHE A 1 87 ? -15.963 1.780 -4.205 1.00 63.34 87 PHE A N 1
ATOM 644 C CA . PHE A 1 87 ? -16.200 1.223 -2.867 1.00 63.34 87 PHE A CA 1
ATOM 645 C C . PHE A 1 87 ? -15.953 2.227 -1.741 1.00 63.34 87 PHE A C 1
ATOM 647 O O . PHE A 1 87 ? -16.628 2.181 -0.711 1.00 63.34 87 PHE A O 1
ATOM 654 N N . LEU A 1 88 ? -15.039 3.175 -1.935 1.00 58.59 88 LEU A N 1
ATOM 655 C CA . LEU A 1 88 ? -14.718 4.228 -0.979 1.00 58.59 88 LEU A CA 1
ATOM 656 C C . LEU A 1 88 ? -15.732 5.379 -1.088 1.00 58.59 88 LEU A C 1
ATOM 658 O O . LEU A 1 88 ? -15.380 6.543 -1.277 1.00 58.59 88 LEU A O 1
ATOM 662 N N . LYS A 1 89 ? -17.025 5.077 -0.918 1.00 55.47 89 LYS A N 1
ATOM 663 C CA . LYS A 1 89 ? -18.010 6.096 -0.532 1.00 55.47 89 LYS A CA 1
ATOM 664 C C . LYS A 1 89 ? -17.754 6.485 0.922 1.00 55.47 89 LYS A C 1
ATOM 666 O O . LYS A 1 89 ? -18.426 6.007 1.835 1.00 55.47 89 LYS A O 1
ATOM 671 N N . LEU A 1 90 ? -16.772 7.362 1.131 1.00 49.22 90 LEU A N 1
ATOM 672 C CA . LEU A 1 90 ? -16.553 8.028 2.412 1.00 49.22 90 LEU A CA 1
ATOM 673 C C . LEU A 1 90 ? -17.871 8.690 2.836 1.00 49.22 90 LEU A C 1
ATOM 675 O O . LEU A 1 90 ? -18.340 9.625 2.181 1.00 49.22 90 LEU A O 1
ATOM 679 N N . ARG A 1 91 ? -18.481 8.218 3.931 1.00 52.34 91 ARG A N 1
ATOM 680 C CA . ARG A 1 91 ? -19.507 9.006 4.618 1.00 52.34 91 ARG A CA 1
ATOM 681 C C . ARG A 1 91 ? -18.789 10.248 5.153 1.00 52.34 91 ARG A C 1
ATOM 683 O O . ARG A 1 91 ? -17.859 10.098 5.942 1.00 52.34 91 ARG A O 1
ATOM 690 N N . PRO A 1 92 ? -19.142 11.463 4.709 1.00 52.81 92 PRO A N 1
ATOM 691 C CA . PRO A 1 92 ? -18.434 12.658 5.136 1.00 52.81 92 PRO A CA 1
ATOM 692 C C . PRO A 1 92 ? -18.580 12.833 6.650 1.00 52.81 92 PRO A C 1
ATOM 694 O O . PRO A 1 92 ? -19.691 12.964 7.160 1.00 52.81 92 PRO A O 1
ATOM 697 N N . ILE A 1 93 ? -17.447 12.920 7.353 1.00 52.34 93 ILE A N 1
ATOM 698 C CA . ILE A 1 93 ? -17.319 13.102 8.815 1.00 52.34 93 ILE A CA 1
ATOM 699 C C . ILE A 1 93 ? -17.898 14.431 9.343 1.00 52.34 93 ILE A C 1
ATOM 701 O O . ILE A 1 93 ? -17.803 14.767 10.522 1.00 52.34 93 ILE A O 1
ATOM 705 N N . ARG A 1 94 ? -18.543 15.202 8.461 1.00 54.81 94 ARG A N 1
ATOM 706 C CA . ARG A 1 94 ? -19.203 16.479 8.743 1.00 54.81 94 ARG A CA 1
ATOM 707 C C . ARG A 1 94 ? -20.321 16.343 9.788 1.00 54.81 94 ARG A C 1
ATOM 709 O O . ARG A 1 94 ? -20.704 17.351 10.374 1.00 54.81 94 ARG A O 1
ATOM 716 N N . SER A 1 95 ? -20.819 15.130 10.048 1.00 56.84 95 SER A N 1
ATOM 717 C CA . SER A 1 95 ? -21.777 14.869 11.128 1.00 56.84 95 SER A CA 1
ATOM 718 C C . SER A 1 95 ? -21.174 15.077 12.523 1.00 56.84 95 SER A C 1
ATOM 720 O O . SER A 1 95 ? -21.860 15.632 13.375 1.00 56.84 95 SER A O 1
ATOM 722 N N . ILE A 1 96 ? -19.900 14.717 12.740 1.00 62.31 96 ILE A N 1
ATOM 723 C CA . ILE A 1 96 ? -19.255 14.779 14.066 1.00 62.31 96 ILE A CA 1
ATOM 724 C C . ILE A 1 96 ? -18.892 16.221 14.437 1.00 62.31 96 ILE A C 1
ATOM 726 O O . ILE A 1 96 ? -19.149 16.662 15.553 1.00 62.31 96 ILE A O 1
ATOM 730 N N . LEU A 1 97 ? -18.364 17.004 13.490 1.00 61.66 97 LEU A N 1
ATOM 731 C CA . LEU A 1 97 ? -18.068 18.422 13.740 1.00 61.66 97 LEU A CA 1
ATOM 732 C C . LEU A 1 97 ? -19.344 19.218 14.042 1.00 61.66 97 LEU A C 1
ATOM 734 O O . LEU A 1 97 ? -19.347 20.055 14.937 1.00 61.66 97 LEU A O 1
ATOM 738 N N . ARG A 1 98 ? -20.455 18.898 13.365 1.00 65.38 98 ARG A N 1
ATOM 739 C CA . ARG A 1 98 ? -21.752 19.523 13.646 1.00 65.38 98 ARG A CA 1
ATOM 740 C C . ARG A 1 98 ? -22.297 19.121 15.021 1.00 65.38 98 ARG A C 1
ATOM 742 O O . ARG A 1 98 ? -22.857 19.976 15.695 1.00 65.38 98 ARG A O 1
ATOM 749 N N . SER A 1 99 ? -22.118 17.873 15.468 1.00 60.94 99 SER A N 1
ATOM 750 C CA . SER A 1 99 ? -22.535 17.472 16.821 1.00 60.94 99 SER A CA 1
ATOM 751 C C . SER A 1 99 ? -21.667 18.090 17.919 1.00 60.94 99 SER A C 1
ATOM 753 O O . SER A 1 99 ? -22.198 18.443 18.966 1.00 60.94 99 SER A O 1
ATOM 755 N N . LEU A 1 100 ? -20.363 18.274 17.684 1.00 65.19 100 LEU A N 1
ATOM 756 C CA . LEU A 1 100 ? -19.469 18.943 18.637 1.00 65.19 100 LEU A CA 1
ATOM 757 C C . LEU A 1 100 ? -19.740 20.449 18.719 1.00 65.19 100 LEU A C 1
ATOM 759 O O . LEU A 1 100 ? -19.702 21.014 19.808 1.00 65.19 100 LEU A O 1
ATOM 763 N N . GLU A 1 101 ? -20.083 21.090 17.600 1.00 74.88 101 GLU A N 1
ATOM 764 C CA . GLU A 1 101 ? -20.481 22.501 17.586 1.00 74.88 101 GLU A CA 1
ATOM 765 C C . GLU A 1 101 ? -21.825 22.720 18.297 1.00 74.88 101 GLU A C 1
ATOM 767 O O . GLU A 1 101 ? -21.948 23.639 19.103 1.00 74.88 101 GLU A O 1
ATOM 772 N N . ILE A 1 102 ? -22.800 21.824 18.089 1.00 69.38 102 ILE A N 1
ATOM 773 C CA . ILE A 1 102 ? -24.093 21.853 18.794 1.00 69.38 102 ILE A CA 1
ATOM 774 C C . ILE A 1 102 ? -23.915 21.564 20.294 1.00 69.38 102 ILE A C 1
ATOM 776 O O . ILE A 1 102 ? -24.515 22.257 21.112 1.00 69.38 102 ILE A O 1
ATOM 780 N N . SER A 1 103 ? -23.066 20.598 20.667 1.00 70.69 103 SER A N 1
ATOM 781 C CA . SER A 1 103 ? -22.789 20.273 22.073 1.00 70.69 103 SER A CA 1
ATOM 782 C C . SER A 1 103 ? -22.026 21.394 22.782 1.00 70.69 103 SER A C 1
ATOM 784 O O . SER A 1 103 ? -22.335 21.714 23.923 1.00 70.69 103 SER A O 1
ATOM 786 N N . SER A 1 104 ? -21.057 22.028 22.119 1.00 67.62 104 SER A N 1
ATOM 787 C CA . SER A 1 104 ? -20.339 23.184 22.670 1.00 67.62 104 SER A CA 1
ATOM 788 C C . SER A 1 104 ? -21.266 24.395 22.832 1.00 67.62 104 SER A C 1
ATOM 790 O O . SER A 1 104 ? -21.236 25.076 23.860 1.00 67.62 104 SER A O 1
ATOM 792 N N . ALA A 1 105 ? -22.160 24.624 21.864 1.00 71.75 105 ALA A N 1
ATOM 793 C CA . ALA A 1 105 ? -23.166 25.679 21.939 1.00 71.75 105 ALA A CA 1
ATOM 794 C C . ALA A 1 105 ? -24.172 25.459 23.084 1.00 71.75 105 ALA A C 1
ATOM 796 O O . ALA A 1 105 ? -24.535 26.425 23.757 1.00 71.75 105 ALA A O 1
ATOM 797 N N . SER A 1 106 ? -24.589 24.214 23.350 1.00 65.38 1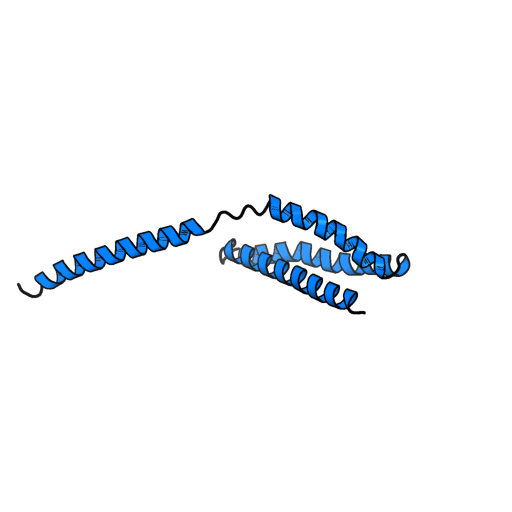06 SER A N 1
ATOM 798 C CA . SER A 1 106 ? -25.476 23.910 24.480 1.00 65.38 106 SER A CA 1
ATOM 799 C C . SER A 1 106 ? -24.772 24.075 25.827 1.00 65.38 106 SER A C 1
ATOM 801 O O . SER A 1 106 ? -25.311 24.740 26.710 1.00 65.38 106 SER A O 1
ATOM 803 N N . THR A 1 107 ? -23.542 23.572 25.984 1.00 65.94 107 THR A N 1
ATOM 804 C CA . THR A 1 107 ? -22.812 23.699 27.257 1.00 65.94 107 THR A CA 1
ATOM 805 C C . THR A 1 107 ? -22.411 25.155 27.539 1.00 65.94 107 THR A C 1
ATOM 807 O O . THR A 1 107 ? -22.453 25.600 28.682 1.00 65.94 107 THR A O 1
ATOM 810 N N . GLY A 1 108 ? -22.092 25.950 26.510 1.00 62.94 108 GLY A N 1
ATOM 811 C CA . GLY A 1 108 ? -21.794 27.381 26.659 1.00 62.94 108 GLY A CA 1
ATOM 812 C C . GLY A 1 108 ? -22.982 28.233 27.133 1.00 62.94 108 GLY A C 1
ATOM 813 O O . GLY A 1 108 ? -22.780 29.256 27.789 1.00 62.94 108 GLY A O 1
ATOM 814 N N . LEU A 1 109 ? -24.218 27.815 26.840 1.00 65.94 109 LEU A N 1
ATOM 815 C CA . LEU A 1 109 ? -25.436 28.442 27.367 1.00 65.94 109 LEU A CA 1
ATOM 816 C C . LEU A 1 109 ? -25.753 27.957 28.792 1.00 65.94 109 LEU A C 1
ATOM 818 O O . LEU A 1 109 ? -26.156 28.766 29.626 1.00 65.94 109 LEU A O 1
ATOM 822 N N . GLU A 1 110 ? -25.486 26.684 29.094 1.00 67.56 110 GLU A N 1
ATOM 823 C CA . GLU A 1 110 ? -25.702 26.069 30.413 1.00 67.56 110 GLU A CA 1
ATOM 824 C C . GLU A 1 110 ? -24.751 26.626 31.494 1.00 67.56 110 GLU A C 1
ATOM 826 O O . GLU A 1 110 ? -25.176 26.965 32.599 1.00 67.56 110 GLU A O 1
ATOM 831 N N . TRP A 1 111 ? -23.472 26.856 31.169 1.00 58.03 111 TRP A N 1
ATOM 832 C CA . TRP A 1 111 ? -22.542 27.539 32.085 1.00 58.03 111 TRP A CA 1
ATOM 833 C C . TRP A 1 111 ? -22.955 28.996 32.371 1.00 58.03 111 TRP A C 1
ATOM 835 O O . TRP A 1 111 ? -22.697 29.526 33.459 1.00 58.03 111 TRP A O 1
ATOM 845 N N . ARG A 1 112 ? -23.620 29.665 31.417 1.00 60.84 112 ARG A N 1
ATOM 846 C CA . ARG A 1 112 ? -24.128 31.040 31.588 1.00 60.84 112 ARG A CA 1
ATOM 847 C C . ARG A 1 112 ? -25.381 31.103 32.463 1.00 60.84 112 ARG A C 1
ATOM 849 O O . ARG A 1 112 ? -25.537 32.092 33.174 1.00 60.84 112 ARG A O 1
ATOM 856 N N . SER A 1 113 ? -26.235 30.078 32.460 1.00 60.81 113 SER A N 1
ATOM 857 C CA . SER A 1 113 ? -27.369 30.002 33.393 1.00 60.81 113 SER A CA 1
ATOM 858 C C . SER A 1 113 ? -26.922 29.606 34.806 1.00 60.81 113 SER A C 1
ATOM 860 O O . SER A 1 113 ? -27.288 30.281 35.768 1.00 60.81 113 SER A O 1
ATOM 862 N N . LEU A 1 114 ? -26.030 28.616 34.941 1.00 59.72 114 LEU A N 1
ATOM 863 C CA . LEU A 1 114 ? -25.531 28.144 36.245 1.00 59.72 114 LEU A CA 1
ATOM 864 C C . LEU A 1 114 ? -24.697 29.198 36.995 1.00 59.72 114 LEU A C 1
ATOM 866 O O . LEU A 1 114 ? -24.758 29.289 38.223 1.00 59.72 114 LEU A O 1
ATOM 870 N N . SER A 1 115 ? -23.944 30.032 36.271 1.00 60.59 115 SER A N 1
ATOM 871 C CA . SER A 1 115 ? -23.198 31.163 36.854 1.00 60.59 115 SER A CA 1
ATOM 872 C C . SER A 1 115 ? -24.089 32.335 37.277 1.00 60.59 115 SER A C 1
ATOM 874 O O . SER A 1 115 ? -23.680 33.138 38.114 1.00 60.59 115 SER A O 1
ATOM 876 N N . SER A 1 116 ? -25.307 32.439 36.740 1.00 59.62 116 SER A N 1
ATOM 877 C CA . SER A 1 116 ? -26.289 33.416 37.208 1.00 59.62 116 SER A CA 1
ATOM 878 C C . SER A 1 116 ? -26.912 32.960 38.530 1.00 59.62 116 SER A C 1
ATOM 880 O O . SER A 1 116 ? -26.957 33.744 39.470 1.00 59.62 116 SER A O 1
ATOM 882 N N . GLU A 1 117 ? -27.317 31.692 38.653 1.00 57.53 117 GLU A N 1
ATOM 883 C CA . GLU A 1 117 ? -27.947 31.152 39.875 1.00 57.53 117 GLU A CA 1
ATOM 884 C C . GLU A 1 117 ? -26.986 31.046 41.069 1.00 57.53 117 GLU A C 1
ATOM 886 O O . GLU A 1 117 ? -27.332 31.425 42.189 1.00 57.53 117 GLU A O 1
ATOM 891 N N . SER A 1 118 ? -25.744 30.610 40.844 1.00 54.78 118 SER A N 1
ATOM 892 C CA . SER A 1 118 ? -24.746 30.477 41.920 1.00 54.78 118 SER A CA 1
ATOM 893 C C . SER A 1 118 ? -24.251 31.822 42.473 1.00 54.78 118 SER A C 1
ATOM 895 O O . SER A 1 118 ? -23.800 31.888 43.617 1.00 54.78 118 SER A O 1
ATOM 897 N N . ARG A 1 119 ? -24.394 32.920 41.716 1.00 55.34 119 ARG A N 1
ATOM 898 C CA . ARG A 1 119 ? -24.090 34.279 42.199 1.00 55.34 119 ARG A CA 1
ATOM 899 C C . ARG A 1 119 ? -25.190 34.877 43.080 1.00 55.34 119 ARG A C 1
ATOM 901 O O . ARG A 1 119 ? -24.885 35.810 43.811 1.00 55.34 119 ARG A O 1
ATOM 908 N N . PHE A 1 120 ? -26.417 34.350 43.066 1.00 52.81 120 PHE A N 1
ATOM 909 C CA . PHE A 1 120 ? -27.488 34.801 43.970 1.00 52.81 120 PHE A CA 1
ATOM 910 C C . PHE A 1 120 ? -27.470 34.085 45.329 1.00 52.81 120 PHE A C 1
ATOM 912 O O . PHE A 1 120 ? -27.848 34.688 46.328 1.00 52.81 120 PHE A O 1
ATOM 919 N N . GLN A 1 121 ? -26.961 32.851 45.393 1.00 52.75 121 GLN A N 1
ATOM 920 C CA . GLN A 1 121 ? -26.838 32.081 46.644 1.00 52.75 121 GLN A CA 1
ATOM 921 C C . GLN A 1 121 ? -25.719 32.585 47.577 1.00 52.75 121 GLN A C 1
ATOM 923 O O . GLN A 1 121 ? -25.724 32.278 48.758 1.00 52.75 121 GLN A O 1
ATOM 928 N N . LEU A 1 122 ? -24.754 33.360 47.066 1.00 51.81 122 LEU A N 1
ATOM 929 C CA . LEU A 1 122 ? -23.669 33.952 47.868 1.00 51.81 122 LEU A CA 1
ATOM 930 C C . LEU A 1 122 ? -24.030 35.314 48.498 1.00 51.81 122 LEU A C 1
ATOM 932 O O . LEU A 1 122 ? -23.201 35.890 49.199 1.00 51.81 122 LEU A O 1
ATOM 936 N N . PHE A 1 123 ? -25.233 35.841 48.239 1.00 50.91 123 PHE A N 1
ATOM 937 C CA . PHE A 1 123 ? -25.706 37.143 48.741 1.00 50.91 123 PHE A CA 1
ATOM 938 C C . PHE A 1 123 ? -27.009 37.055 49.565 1.00 50.91 123 PHE A C 1
ATOM 940 O O . PHE A 1 123 ? -27.642 38.084 49.813 1.00 50.91 123 PHE A O 1
ATOM 947 N N . GLN A 1 124 ? -27.395 35.855 50.006 1.00 50.31 124 GLN A N 1
ATOM 948 C CA . GLN A 1 124 ? -28.432 35.612 51.020 1.00 50.31 124 GLN A CA 1
ATOM 949 C C . GLN A 1 124 ? -27.810 34.891 52.212 1.00 50.31 124 GLN A C 1
ATOM 951 O O . GLN A 1 124 ? -28.209 35.223 53.349 1.00 50.31 124 GLN A O 1
#

Sequence (124 aa):
MGTIIVGRVLQGFGGGGIDLLVQVILADMTTLEERSTYLGLMAIPSAVGNIMCPTVGALFSTYASWRWIGWVNLPWLGVGTPLVIIFLKLRPIRSILRSLEISSASTGLEWRSLSSESRFQLFQ

Foldseek 3Di:
DVVVVVVVVVVVCVVVVVVVVVVVVLVVVDDPPCSVVVVVVVVVVVVVCVVVVVVVVVVCVVPHDPVVVVVVVVVVCVVVVVVCVVVPPPPPPVVVVVVVVVVVVVVVVVVVVVVVVVVVVVVD

Radius of gyration: 26.44 Å; chains: 1; bounding box: 45×53×71 Å

Secondary structure (DSSP, 8-state):
-HHHHHHHHHHHHHHHHHHHHHHHHHHHHS-TTTHHHHHHHHHHHHHHHHHHHHHHHHHHHHHS-TTHHHHHHHHHHHHHHHHHHHH-----THHHHHHHHHHHHHHHHHHHHHHHHHHHTT--

pLDDT: mean 70.73, std 10.84, range [49.22, 91.06]

Organism: NCBI:txid36646

InterPro domains:
  IPR011701 Major facilitator superfamily [PF07690] (3-114)
  IPR020846 Major facilitator superfamily domain [PS50850] (1-124)
  IPR036259 MFS transporter superfamily [G3DSA:1.20.1250.20] (1-123)
  IPR036259 MFS transporter superfamily [SSF103473] (3-98)